Protein AF-A0A8S4S9P0-F1 (afdb_monomer_lite)

Secondary structure (DSSP, 8-state):
-----HHHHHHHHTPPPHHHHHHHHHHHHHHHHHHS-TTSHHHHHHTSPP----SSSPP--HHHHHHHHHHHHHHHHHHHS---------

Organism: NCBI:txid348720

pLDDT: mean 81.53, std 18.72, range [32.44, 96.75]

Foldseek 3Di:
DDDDDPVVVCVVVVPDDPVVVVLVVLLVVVVVLVPDDCPDPVNVVVPDDDPDDDDDDDDCDSVNVNVVSVVVVVVVVVVVPDPDDDDDDD

Sequence (90 aa):
MDKFNNEYIRGTYKVAKIHEKLTESRLRWYGDVMRRDDDYMIKKVMNIEDGKRGRGRPPITWLRTIKNDIIASNTTQETSHNPHGVVQEY

Radius of gyration: 20.0 Å; chains: 1; bounding box: 45×41×63 Å

Structure (mmCIF, N/CA/C/O backbone):
data_AF-A0A8S4S9P0-F1
#
_entry.id   AF-A0A8S4S9P0-F1
#
loop_
_atom_site.group_PDB
_atom_site.id
_atom_site.type_symbol
_atom_site.label_atom_id
_atom_site.label_alt_id
_atom_site.label_comp_id
_atom_site.label_asym_id
_atom_site.label_entity_id
_atom_site.label_seq_id
_atom_site.pdbx_PDB_ins_code
_atom_site.Cartn_x
_atom_site.Cartn_y
_atom_site.Cartn_z
_atom_site.occupancy
_atom_site.B_iso_or_equiv
_atom_site.auth_seq_id
_atom_site.auth_comp_id
_atom_site.auth_asym_id
_atom_site.auth_atom_id
_atom_site.pdbx_PDB_model_num
ATOM 1 N N . MET A 1 1 ? -24.031 24.650 17.541 1.00 68.50 1 MET A N 1
ATOM 2 C CA . MET A 1 1 ? -23.524 23.604 16.629 1.00 68.50 1 MET A CA 1
ATOM 3 C C . MET A 1 1 ? -22.718 22.641 17.467 1.00 68.50 1 MET A C 1
ATOM 5 O O . MET A 1 1 ? -21.627 23.011 17.894 1.00 68.50 1 MET A O 1
ATOM 9 N N . ASP A 1 2 ? -23.272 21.468 17.757 1.00 79.69 2 ASP A N 1
ATOM 10 C CA . ASP A 1 2 ? -22.554 20.452 18.522 1.00 79.69 2 ASP A CA 1
ATOM 11 C C . ASP A 1 2 ? -21.400 19.896 17.692 1.00 79.69 2 ASP A C 1
ATOM 13 O O . ASP A 1 2 ? -21.575 19.412 16.573 1.00 79.69 2 ASP A O 1
ATOM 17 N N . LYS A 1 3 ? -20.189 20.012 18.238 1.00 80.00 3 LYS A N 1
ATOM 18 C CA . LYS A 1 3 ? -18.981 19.417 17.673 1.00 80.00 3 LYS A CA 1
ATOM 19 C C . LYS A 1 3 ? -18.748 18.085 18.366 1.00 80.00 3 LYS A C 1
ATOM 21 O O . LYS A 1 3 ? -18.230 18.044 19.477 1.00 80.00 3 LYS A O 1
ATOM 26 N N . PHE A 1 4 ? -19.100 16.998 17.695 1.00 79.38 4 PHE A N 1
ATOM 27 C CA . PHE A 1 4 ? -18.726 15.661 18.141 1.00 79.38 4 PHE A CA 1
ATOM 28 C C . PHE A 1 4 ? -17.295 15.339 17.707 1.00 79.38 4 PHE A C 1
ATOM 30 O O . PHE A 1 4 ? -16.902 15.600 16.568 1.00 79.38 4 PHE A O 1
ATOM 37 N N . ASN A 1 5 ? -16.509 14.753 18.613 1.00 86.00 5 ASN A N 1
ATOM 38 C CA . ASN A 1 5 ? -15.202 14.204 18.263 1.00 86.00 5 ASN A CA 1
ATOM 39 C C . ASN A 1 5 ? -15.394 12.978 17.345 1.00 86.00 5 ASN A C 1
ATOM 41 O O . ASN A 1 5 ? -16.271 12.145 17.560 1.00 86.00 5 ASN A O 1
ATOM 45 N N . ASN A 1 6 ? -14.543 12.841 16.331 1.00 84.69 6 ASN A N 1
ATOM 46 C CA . ASN A 1 6 ? -14.473 11.677 15.446 1.00 84.69 6 ASN A CA 1
ATOM 47 C C . ASN A 1 6 ? -14.267 10.359 16.224 1.00 84.69 6 ASN A C 1
ATOM 49 O O . ASN A 1 6 ? -14.741 9.309 15.801 1.00 84.69 6 ASN A O 1
ATOM 53 N N . GLU A 1 7 ? -13.596 10.409 17.377 1.00 85.62 7 GLU A N 1
ATOM 54 C CA . GLU A 1 7 ? -13.446 9.254 18.269 1.00 85.62 7 GLU A CA 1
ATOM 55 C C . GLU A 1 7 ? -14.779 8.798 18.872 1.00 85.62 7 GLU A C 1
ATOM 57 O O . GLU A 1 7 ? -15.064 7.603 18.883 1.00 85.62 7 GLU A O 1
ATOM 62 N N . TYR A 1 8 ? -15.634 9.746 19.270 1.00 88.38 8 TYR A N 1
ATOM 63 C CA . TYR A 1 8 ? -16.974 9.451 19.778 1.00 88.38 8 TYR A CA 1
ATOM 64 C C . TYR A 1 8 ? -17.811 8.725 18.718 1.00 88.38 8 TYR A C 1
ATOM 66 O O . TYR A 1 8 ? -18.345 7.651 18.977 1.00 88.38 8 TYR A O 1
ATOM 74 N N . ILE A 1 9 ? -17.826 9.242 17.484 1.00 85.38 9 ILE A N 1
ATOM 75 C CA . ILE A 1 9 ? -18.545 8.623 16.360 1.00 85.38 9 ILE A CA 1
ATOM 76 C C . ILE A 1 9 ? -18.026 7.197 16.106 1.00 85.38 9 ILE A C 1
ATOM 78 O O . ILE A 1 9 ? -18.805 6.251 16.009 1.00 85.38 9 ILE A O 1
ATOM 82 N N . ARG A 1 10 ? -16.706 7.001 16.038 1.00 89.00 10 ARG A N 1
ATOM 83 C CA . ARG A 1 10 ? -16.118 5.669 15.805 1.00 89.00 10 ARG A CA 1
ATOM 84 C C . ARG A 1 10 ? -16.426 4.684 16.925 1.00 89.00 10 ARG A C 1
ATOM 86 O O . ARG A 1 10 ? -16.694 3.527 16.618 1.00 89.00 10 ARG A O 1
ATOM 93 N N . GLY A 1 11 ? -16.419 5.137 18.179 1.00 87.56 11 GLY A N 1
ATOM 94 C CA . GLY A 1 11 ? -16.794 4.327 19.336 1.00 87.56 11 GLY A CA 1
ATOM 95 C C . GLY A 1 11 ? -18.249 3.866 19.266 1.00 87.56 11 GLY A C 1
ATOM 96 O O . GLY A 1 11 ? -18.521 2.679 19.433 1.00 87.56 11 GLY A O 1
ATOM 97 N N . THR A 1 12 ? -19.174 4.770 18.927 1.00 92.00 12 THR A N 1
ATOM 98 C CA . THR A 1 12 ? -20.604 4.448 18.788 1.00 92.00 12 THR A CA 1
ATOM 99 C C . THR A 1 12 ? -20.863 3.453 17.659 1.00 92.00 12 THR A C 1
ATOM 101 O O . THR A 1 12 ? -21.578 2.472 17.849 1.00 92.00 12 THR A O 1
ATOM 104 N N . TYR A 1 13 ? -20.259 3.674 16.490 1.00 86.25 13 TYR A N 1
ATOM 105 C CA . TYR A 1 13 ? -20.499 2.852 15.299 1.00 86.25 13 TYR A CA 1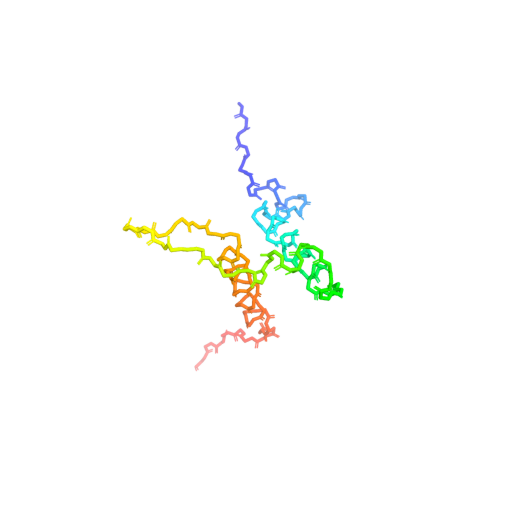
ATOM 106 C C . TYR A 1 13 ? -19.515 1.680 15.145 1.00 86.25 13 TYR A C 1
ATOM 108 O O . TYR A 1 13 ? -19.574 0.962 14.149 1.00 86.25 13 TYR A O 1
ATOM 116 N N . LYS A 1 14 ? -18.603 1.481 16.108 1.00 87.12 14 LYS A N 1
ATOM 117 C CA . LYS A 1 14 ? -17.535 0.462 16.086 1.00 87.12 14 LYS A CA 1
ATOM 118 C C . LYS A 1 14 ? -16.718 0.469 14.782 1.00 87.12 14 LYS A C 1
ATOM 120 O O . LYS A 1 14 ? -16.335 -0.578 14.260 1.00 87.12 14 LYS A O 1
ATOM 125 N N . VAL A 1 15 ? -16.456 1.658 14.237 1.00 87.94 15 VAL A N 1
ATOM 126 C CA . VAL A 1 15 ? -15.730 1.832 12.969 1.00 87.94 15 VAL A CA 1
ATOM 127 C C . VAL A 1 15 ? -14.229 1.954 13.232 1.00 87.94 15 VAL A C 1
ATOM 129 O O . VAL A 1 15 ? -13.785 2.859 13.938 1.00 87.94 15 VAL A O 1
ATOM 132 N N . ALA A 1 16 ? -13.441 1.080 12.599 1.00 87.88 16 ALA A N 1
ATOM 133 C CA . ALA A 1 16 ? -11.976 1.083 12.654 1.00 87.88 16 ALA A CA 1
ATOM 134 C C . ALA A 1 16 ? -11.351 2.409 12.176 1.00 87.88 16 ALA A C 1
ATOM 136 O O . ALA A 1 16 ? -11.965 3.194 11.436 1.00 87.88 16 ALA A O 1
ATOM 137 N N . LYS A 1 17 ? -10.096 2.676 12.560 1.00 89.75 17 LYS A N 1
ATOM 138 C CA . LYS A 1 17 ? -9.370 3.854 12.057 1.00 89.75 17 LYS A CA 1
ATOM 139 C C . LYS A 1 17 ? -9.144 3.720 10.551 1.00 89.75 17 LYS A C 1
ATOM 141 O O . LYS A 1 17 ? -8.896 2.634 10.037 1.00 89.75 17 LYS A O 1
ATOM 146 N N . ILE A 1 18 ? -9.201 4.834 9.814 1.00 89.06 18 ILE A N 1
ATOM 147 C CA . ILE A 1 18 ? -9.002 4.787 8.353 1.00 89.06 18 ILE A CA 1
ATOM 148 C C . ILE A 1 18 ? -7.623 4.216 7.997 1.00 89.06 18 ILE A C 1
ATOM 150 O O . ILE A 1 18 ? -7.502 3.436 7.059 1.00 89.06 18 ILE A O 1
ATOM 154 N N . HIS A 1 19 ? -6.602 4.539 8.796 1.00 88.62 19 HIS A N 1
ATOM 155 C CA . HIS A 1 19 ? -5.258 4.006 8.612 1.00 88.62 19 HIS A CA 1
ATOM 156 C C . HIS A 1 19 ? -5.224 2.477 8.739 1.00 88.62 19 HIS A C 1
ATOM 158 O O . HIS A 1 19 ? -4.598 1.825 7.912 1.00 88.62 19 HIS A O 1
ATOM 164 N N . GLU A 1 20 ? -5.951 1.900 9.702 1.00 90.94 20 GLU A N 1
ATOM 165 C CA . GLU A 1 20 ? -6.050 0.444 9.878 1.00 90.94 20 GLU A CA 1
ATOM 166 C C . GLU A 1 20 ? -6.664 -0.214 8.638 1.00 90.94 20 GLU A C 1
ATOM 168 O O . GLU A 1 20 ? -6.113 -1.180 8.119 1.00 90.94 20 GLU A O 1
ATOM 173 N N . LYS A 1 21 ? -7.740 0.361 8.084 1.00 92.06 21 LYS A N 1
ATOM 174 C CA . LYS A 1 21 ? -8.372 -0.152 6.855 1.00 92.06 21 LYS A CA 1
ATOM 175 C C . LYS A 1 21 ? -7.500 -0.024 5.613 1.00 92.06 21 LYS A C 1
ATOM 177 O O . LYS A 1 21 ? -7.534 -0.898 4.741 1.00 92.06 21 LYS A O 1
ATOM 182 N N . LEU A 1 22 ? -6.704 1.038 5.530 1.00 94.06 22 LEU A N 1
ATOM 183 C CA . LEU A 1 22 ? -5.731 1.204 4.457 1.00 94.06 22 LEU A CA 1
ATOM 184 C C . LEU A 1 22 ? -4.601 0.174 4.575 1.00 94.06 22 LEU A C 1
ATOM 186 O O . LEU A 1 22 ? -4.277 -0.468 3.579 1.00 94.06 22 LEU A O 1
ATOM 190 N N . THR A 1 23 ? -4.047 -0.025 5.773 1.00 95.06 23 THR A N 1
ATOM 191 C CA . THR A 1 23 ? -3.030 -1.051 6.048 1.00 95.06 23 THR A CA 1
ATOM 192 C C . THR A 1 23 ? -3.560 -2.452 5.733 1.00 95.06 23 THR A C 1
ATOM 194 O O . THR A 1 23 ? -2.933 -3.179 4.966 1.00 95.06 23 THR A O 1
ATOM 197 N N . GLU A 1 24 ? -4.756 -2.801 6.213 1.00 94.44 24 GLU A N 1
ATOM 198 C CA . GLU A 1 24 ? -5.416 -4.083 5.929 1.00 94.44 24 GLU A CA 1
ATOM 199 C C . GLU A 1 24 ? -5.574 -4.315 4.417 1.00 94.44 24 GLU A C 1
ATOM 201 O O . GLU A 1 24 ? -5.227 -5.376 3.895 1.00 94.44 24 GLU A O 1
ATOM 206 N N . SER A 1 25 ? -6.040 -3.303 3.681 1.00 95.62 25 SER A N 1
ATOM 207 C CA . SER A 1 25 ? -6.230 -3.405 2.230 1.00 95.62 25 SER A CA 1
ATOM 208 C C . SER A 1 25 ? -4.911 -3.561 1.470 1.00 95.62 25 SER A C 1
ATOM 210 O O . SER A 1 25 ? -4.846 -4.362 0.534 1.00 95.62 25 SER A O 1
ATOM 212 N N . ARG A 1 26 ? -3.852 -2.847 1.882 1.00 95.94 26 ARG A N 1
ATOM 213 C CA . ARG A 1 26 ? -2.511 -2.978 1.288 1.00 95.94 26 ARG A CA 1
ATOM 214 C C . ARG A 1 26 ? -1.924 -4.365 1.524 1.00 95.94 26 ARG A C 1
ATOM 216 O O . ARG A 1 26 ? -1.446 -4.981 0.575 1.00 95.94 26 ARG A O 1
ATOM 223 N N . LEU A 1 27 ? -2.004 -4.874 2.753 1.00 96.25 27 LEU A N 1
ATOM 224 C CA . LEU A 1 27 ? -1.500 -6.205 3.096 1.00 96.25 27 LEU A CA 1
ATOM 225 C C . LEU A 1 27 ? -2.285 -7.313 2.388 1.00 96.25 27 LEU A C 1
ATOM 227 O O . LEU A 1 27 ? -1.680 -8.256 1.879 1.00 96.25 27 LEU A O 1
ATOM 231 N N . ARG A 1 28 ? -3.614 -7.177 2.274 1.00 96.69 28 ARG A N 1
ATOM 232 C CA . ARG A 1 28 ? -4.447 -8.127 1.522 1.00 96.69 28 ARG A CA 1
ATOM 233 C C . ARG A 1 28 ? -4.032 -8.195 0.055 1.00 96.69 28 ARG A C 1
ATOM 235 O O . ARG A 1 28 ? -3.852 -9.290 -0.472 1.00 96.69 28 ARG A O 1
ATOM 242 N N . TRP A 1 29 ? -3.863 -7.037 -0.586 1.00 96.25 29 TRP A N 1
ATOM 243 C CA . TRP A 1 29 ? -3.399 -6.959 -1.971 1.00 96.25 29 TRP A CA 1
ATOM 244 C C . TRP A 1 29 ? -1.996 -7.549 -2.129 1.00 96.25 29 TRP A C 1
ATOM 246 O O . TRP A 1 29 ? -1.776 -8.360 -3.021 1.00 96.25 29 TRP A O 1
ATOM 256 N N . TYR A 1 30 ? -1.065 -7.211 -1.233 1.00 95.69 30 TYR A N 1
ATOM 257 C CA . TYR A 1 30 ? 0.296 -7.742 -1.281 1.00 95.69 30 TYR A CA 1
ATOM 258 C C . TYR A 1 30 ? 0.315 -9.267 -1.160 1.00 95.69 30 TYR A C 1
ATOM 260 O O . TYR A 1 30 ? 0.948 -9.942 -1.969 1.00 95.69 30 TYR A O 1
ATOM 268 N N . GLY A 1 31 ? -0.440 -9.817 -0.206 1.00 95.69 31 GLY A N 1
ATOM 269 C CA . GLY A 1 31 ? -0.595 -11.260 -0.061 1.00 95.69 31 GLY A CA 1
ATOM 270 C C . GLY A 1 31 ? -1.188 -11.913 -1.311 1.00 95.69 31 GLY A C 1
ATOM 271 O O . GLY A 1 31 ? -0.746 -12.994 -1.689 1.00 95.69 31 GLY A O 1
ATOM 272 N N . ASP A 1 32 ? -2.148 -11.261 -1.978 1.00 96.19 32 ASP A N 1
ATOM 273 C CA . ASP A 1 32 ? -2.702 -11.759 -3.243 1.00 96.19 32 ASP A CA 1
ATOM 274 C C . ASP A 1 32 ? -1.647 -11.817 -4.347 1.00 96.19 32 ASP A C 1
ATOM 276 O O . ASP A 1 32 ? -1.515 -12.834 -5.020 1.00 96.19 32 ASP A O 1
ATOM 280 N N . VAL A 1 33 ? -0.839 -10.765 -4.495 1.00 95.38 33 VAL A N 1
ATOM 281 C CA . VAL A 1 33 ? 0.228 -10.750 -5.501 1.00 95.38 33 VAL A CA 1
ATOM 282 C C . VAL A 1 33 ? 1.307 -11.790 -5.195 1.00 95.38 33 VAL A C 1
ATOM 284 O O . VAL A 1 33 ? 1.764 -12.465 -6.113 1.00 95.38 33 VAL A O 1
ATOM 287 N N . MET A 1 34 ? 1.701 -11.960 -3.930 1.00 94.69 34 MET A N 1
ATOM 288 C CA . MET A 1 34 ? 2.739 -12.927 -3.543 1.00 94.69 34 MET A CA 1
ATOM 289 C C . MET A 1 34 ? 2.310 -14.389 -3.720 1.00 94.69 34 MET A C 1
ATOM 291 O O . MET A 1 34 ? 3.165 -15.234 -3.977 1.00 94.69 34 MET A O 1
ATOM 295 N N . ARG A 1 35 ? 1.007 -14.688 -3.616 1.00 96.06 35 ARG A N 1
ATOM 296 C CA . ARG A 1 35 ? 0.454 -16.035 -3.845 1.00 96.06 35 ARG A CA 1
ATOM 297 C C . ARG A 1 35 ? 0.319 -16.416 -5.321 1.00 96.06 35 ARG A C 1
ATOM 299 O O . ARG A 1 35 ? 0.123 -17.591 -5.604 1.00 96.06 35 ARG A O 1
ATOM 306 N N . ARG A 1 36 ? 0.383 -15.456 -6.248 1.00 96.75 36 ARG A N 1
ATOM 307 C CA . ARG A 1 36 ? 0.332 -15.731 -7.693 1.00 96.75 36 ARG A CA 1
ATOM 308 C C . ARG A 1 36 ? 1.650 -16.321 -8.193 1.00 96.75 36 ARG A C 1
ATOM 310 O O . ARG A 1 36 ? 2.685 -16.184 -7.534 1.00 96.75 36 ARG A O 1
ATOM 317 N N . ASP A 1 37 ? 1.598 -16.924 -9.376 1.00 96.31 37 ASP A N 1
ATOM 318 C CA . ASP A 1 37 ? 2.766 -17.479 -10.060 1.00 96.31 37 ASP A CA 1
ATOM 319 C C . ASP A 1 37 ? 3.857 -16.427 -10.269 1.00 96.31 37 ASP A C 1
ATOM 321 O O . ASP A 1 37 ? 3.577 -15.238 -10.444 1.00 96.31 37 ASP A O 1
ATOM 325 N N . ASP A 1 38 ? 5.111 -16.871 -10.310 1.00 93.62 38 ASP A N 1
ATOM 326 C CA . ASP A 1 38 ? 6.260 -15.998 -10.583 1.00 93.62 38 ASP A CA 1
ATOM 327 C C . ASP A 1 38 ? 6.197 -15.379 -11.982 1.00 93.62 38 ASP A C 1
ATOM 329 O O . ASP A 1 38 ? 6.764 -14.310 -12.222 1.00 93.62 38 ASP A O 1
ATOM 333 N N . ASP A 1 39 ? 5.425 -15.994 -12.884 1.00 95.38 39 ASP A N 1
ATOM 334 C CA . ASP A 1 39 ? 5.160 -15.447 -14.203 1.00 95.38 39 ASP A CA 1
ATOM 335 C C . ASP A 1 39 ? 4.178 -14.266 -14.221 1.00 95.38 39 ASP A C 1
ATOM 337 O O . ASP A 1 39 ? 4.115 -13.519 -15.204 1.00 95.38 39 ASP A O 1
ATOM 341 N N . TYR A 1 40 ? 3.468 -14.025 -13.116 1.00 96.56 40 TYR A N 1
ATOM 342 C CA . TYR A 1 40 ? 2.542 -12.911 -12.993 1.00 96.56 40 TYR A CA 1
ATOM 343 C C . TYR A 1 40 ? 3.271 -11.567 -13.069 1.00 96.56 40 TYR A C 1
ATOM 345 O O . TYR A 1 40 ? 4.149 -11.257 -12.260 1.00 96.56 40 TYR A O 1
ATOM 353 N N . MET A 1 41 ? 2.856 -10.718 -14.013 1.00 96.00 41 MET A N 1
ATOM 354 C CA . MET A 1 41 ? 3.556 -9.470 -14.336 1.00 96.00 41 MET A CA 1
ATOM 355 C C . MET A 1 41 ? 3.814 -8.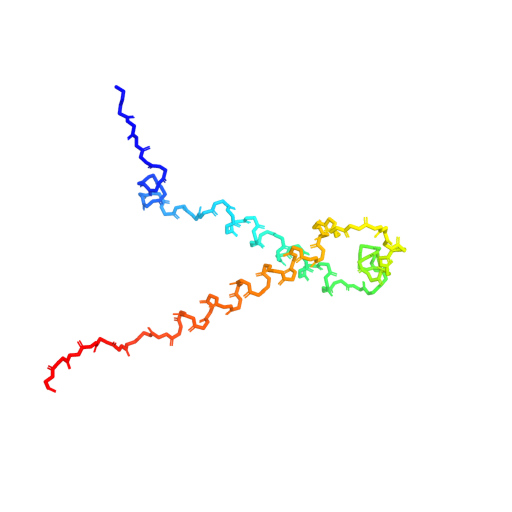572 -13.122 1.00 96.00 41 MET A C 1
ATOM 357 O O . MET A 1 41 ? 4.915 -8.052 -12.972 1.00 96.00 41 MET A O 1
ATOM 361 N N . ILE A 1 42 ? 2.831 -8.404 -12.229 1.00 93.75 42 ILE A N 1
ATOM 362 C CA . ILE A 1 42 ? 2.999 -7.536 -11.052 1.00 93.75 42 ILE A CA 1
ATOM 363 C C . ILE A 1 42 ? 4.014 -8.135 -10.074 1.00 93.75 42 ILE A C 1
ATOM 365 O O . ILE A 1 42 ? 4.796 -7.391 -9.486 1.00 93.75 42 ILE A O 1
ATOM 369 N N . LYS A 1 43 ? 4.043 -9.467 -9.921 1.00 94.75 43 LYS A N 1
ATOM 370 C CA . LYS A 1 43 ? 5.020 -10.150 -9.066 1.00 94.75 43 LYS A CA 1
ATOM 371 C C . LYS A 1 43 ? 6.433 -9.992 -9.630 1.00 94.75 43 LYS A C 1
ATOM 373 O O . LYS A 1 43 ? 7.329 -9.619 -8.880 1.00 94.75 43 LYS A O 1
ATOM 378 N N . LYS A 1 44 ? 6.606 -10.129 -10.954 1.00 94.44 44 LYS A N 1
ATOM 379 C CA . LYS A 1 44 ? 7.880 -9.822 -11.635 1.00 94.44 44 LYS A CA 1
ATOM 380 C C . LYS A 1 44 ? 8.327 -8.393 -11.376 1.00 94.44 44 LYS A C 1
ATOM 382 O O . LYS A 1 44 ? 9.446 -8.194 -10.926 1.00 94.44 44 LYS A O 1
ATOM 387 N N . VAL A 1 45 ? 7.451 -7.414 -11.614 1.00 91.56 45 VAL A N 1
ATOM 388 C CA . VAL A 1 45 ? 7.766 -5.991 -11.413 1.00 91.56 45 VAL A CA 1
ATOM 389 C C . VAL A 1 45 ? 8.143 -5.699 -9.961 1.00 91.56 45 VAL A C 1
ATOM 391 O O . VAL A 1 45 ? 9.059 -4.920 -9.725 1.00 91.56 45 VAL A O 1
ATOM 394 N N . MET A 1 46 ? 7.495 -6.346 -8.988 1.00 88.69 46 MET A N 1
ATOM 395 C CA . MET A 1 46 ? 7.852 -6.188 -7.573 1.00 88.69 46 MET A CA 1
ATOM 396 C C . MET A 1 46 ? 9.243 -6.725 -7.218 1.00 88.69 46 MET A C 1
ATOM 398 O O . MET A 1 46 ? 9.821 -6.265 -6.237 1.00 88.69 46 MET A O 1
ATOM 402 N N . ASN A 1 47 ? 9.763 -7.673 -7.998 1.00 87.06 47 ASN A N 1
ATOM 403 C CA . ASN A 1 47 ? 11.080 -8.275 -7.798 1.00 87.06 47 ASN A CA 1
ATOM 404 C C . ASN A 1 47 ? 12.195 -7.565 -8.583 1.00 87.06 47 ASN A C 1
ATOM 406 O O . ASN A 1 47 ? 13.356 -7.946 -8.459 1.00 87.06 47 ASN A O 1
ATOM 410 N N . ILE A 1 48 ? 11.869 -6.554 -9.393 1.00 87.94 48 ILE A N 1
ATOM 411 C CA . ILE A 1 48 ? 12.875 -5.750 -10.091 1.00 87.94 48 ILE A CA 1
ATOM 412 C C . ILE A 1 48 ? 13.598 -4.873 -9.067 1.00 87.94 48 ILE A C 1
ATOM 414 O O . ILE A 1 48 ? 12.971 -4.235 -8.221 1.00 87.94 48 ILE A O 1
ATOM 418 N N . GLU A 1 49 ? 14.927 -4.828 -9.155 1.00 82.00 49 GLU A N 1
ATOM 419 C CA . GLU A 1 49 ? 15.729 -3.961 -8.301 1.00 82.00 49 GLU A CA 1
ATOM 420 C C . GLU A 1 49 ? 15.407 -2.483 -8.542 1.00 82.00 49 GLU A C 1
ATOM 422 O O . GLU A 1 49 ? 15.290 -2.012 -9.678 1.00 82.00 49 GLU A O 1
ATOM 427 N N . ASP A 1 50 ? 15.315 -1.726 -7.449 1.00 79.44 50 ASP A N 1
ATOM 428 C CA . ASP A 1 50 ? 15.237 -0.273 -7.525 1.00 79.44 50 ASP A CA 1
ATOM 429 C C . ASP A 1 50 ? 16.484 0.258 -8.256 1.00 79.44 50 ASP A C 1
ATOM 431 O O . ASP A 1 50 ? 17.617 -0.029 -7.863 1.00 79.44 50 ASP A O 1
ATOM 435 N N . GLY A 1 51 ? 16.279 1.074 -9.292 1.00 81.12 51 GLY A N 1
ATOM 436 C CA . GLY A 1 51 ? 17.369 1.700 -10.039 1.00 81.12 51 GLY A CA 1
ATOM 437 C C . GLY A 1 51 ? 18.284 2.589 -9.181 1.00 81.12 51 GLY A C 1
ATOM 438 O O . GLY A 1 51 ? 18.045 2.849 -7.997 1.00 81.12 51 GLY A O 1
ATOM 439 N N . LYS A 1 52 ? 19.357 3.103 -9.800 1.00 82.00 52 LYS A N 1
ATOM 440 C CA . LYS A 1 52 ? 20.383 3.910 -9.119 1.00 82.00 52 LYS A CA 1
ATOM 441 C C . LYS A 1 52 ? 19.757 5.083 -8.352 1.00 82.00 52 LYS A C 1
ATOM 443 O O . LYS A 1 52 ? 19.154 5.981 -8.937 1.00 82.00 52 LYS A O 1
ATOM 448 N N . ARG A 1 53 ? 19.937 5.087 -7.029 1.00 80.38 53 ARG A N 1
ATOM 449 C CA . ARG A 1 53 ? 19.390 6.123 -6.145 1.00 80.38 53 ARG A CA 1
ATOM 450 C C . ARG A 1 53 ? 20.197 7.420 -6.256 1.00 80.38 53 ARG A C 1
ATOM 452 O O . ARG A 1 53 ? 21.427 7.399 -6.266 1.00 80.38 53 ARG A O 1
ATOM 459 N N . GLY A 1 54 ? 19.489 8.546 -6.339 1.00 85.50 54 GLY A N 1
ATOM 460 C CA . GLY A 1 54 ? 20.082 9.884 -6.285 1.00 85.50 54 GLY A CA 1
ATOM 461 C C . GLY A 1 54 ? 20.563 10.268 -4.879 1.00 85.50 54 GLY A C 1
ATOM 462 O O . GLY A 1 54 ? 20.453 9.495 -3.928 1.00 85.50 54 GLY A O 1
ATOM 463 N N . ARG A 1 55 ? 21.089 11.490 -4.740 1.00 89.38 55 ARG A N 1
ATOM 464 C CA . ARG A 1 55 ? 21.458 12.063 -3.433 1.00 89.38 55 ARG A CA 1
ATOM 465 C C . ARG A 1 55 ? 20.206 12.484 -2.651 1.00 89.38 55 ARG A C 1
ATOM 467 O O . ARG A 1 55 ? 19.266 13.010 -3.237 1.00 89.38 55 ARG A O 1
ATOM 474 N N . GLY A 1 56 ? 20.236 12.316 -1.328 1.00 88.81 56 GLY A N 1
ATOM 475 C CA . GLY A 1 56 ? 19.168 12.735 -0.410 1.00 88.81 56 GLY A CA 1
ATOM 476 C C . GLY A 1 56 ? 18.385 11.573 0.208 1.00 88.81 56 GLY A C 1
ATOM 477 O O . GLY A 1 56 ? 18.703 10.403 -0.002 1.00 88.81 56 GLY A O 1
ATOM 478 N N . ARG A 1 57 ? 17.362 11.896 1.011 1.00 88.19 57 ARG A N 1
ATOM 479 C CA . ARG A 1 57 ? 16.495 10.893 1.647 1.00 88.19 57 ARG A CA 1
ATOM 480 C C . ARG A 1 57 ? 15.650 10.198 0.572 1.00 88.19 57 ARG A C 1
ATOM 482 O O . ARG A 1 57 ? 14.894 10.883 -0.114 1.00 88.19 57 ARG A O 1
ATOM 489 N N . PRO A 1 58 ? 15.697 8.859 0.458 1.00 80.31 58 PRO A N 1
ATOM 490 C CA . PRO A 1 58 ? 14.872 8.157 -0.513 1.00 80.31 58 PRO A CA 1
ATOM 491 C C . PRO A 1 58 ? 13.376 8.386 -0.246 1.00 80.31 58 PRO A C 1
ATOM 493 O O . PRO A 1 58 ? 12.959 8.323 0.927 1.00 80.31 58 PRO A O 1
ATOM 496 N N . PRO A 1 59 ? 12.556 8.595 -1.295 1.00 83.44 59 PRO A N 1
ATOM 497 C CA . PRO A 1 59 ? 11.107 8.668 -1.152 1.00 83.44 59 PRO A CA 1
ATOM 498 C C . PRO A 1 59 ? 10.564 7.379 -0.525 1.00 83.44 59 PRO A C 1
ATOM 500 O O . PRO A 1 59 ? 11.202 6.324 -0.561 1.00 83.44 59 PRO A O 1
ATOM 503 N N . ILE A 1 60 ? 9.400 7.464 0.125 1.00 86.69 60 ILE A N 1
ATOM 504 C CA . ILE A 1 60 ? 8.723 6.263 0.624 1.00 86.69 60 ILE A CA 1
ATOM 505 C C . ILE A 1 60 ? 8.268 5.458 -0.589 1.00 86.69 60 ILE A C 1
ATOM 507 O O . ILE A 1 60 ? 7.394 5.893 -1.329 1.00 86.69 60 ILE A O 1
ATOM 511 N N . THR A 1 61 ? 8.900 4.304 -0.792 1.00 88.06 61 THR A N 1
ATOM 512 C CA . THR A 1 61 ? 8.501 3.351 -1.824 1.00 88.06 61 THR A CA 1
ATOM 513 C C . THR A 1 61 ? 7.351 2.490 -1.325 1.00 88.06 61 THR A C 1
ATOM 515 O O . THR A 1 61 ? 7.170 2.297 -0.121 1.00 88.06 61 THR A O 1
ATOM 518 N N . TRP A 1 62 ? 6.592 1.928 -2.263 1.00 88.75 62 TRP A N 1
ATOM 519 C CA . TRP A 1 62 ? 5.491 1.017 -1.963 1.00 88.75 62 TRP A CA 1
ATOM 520 C C . TRP A 1 62 ? 5.930 -0.172 -1.097 1.00 88.75 62 TRP A C 1
ATOM 522 O O . TRP A 1 62 ? 5.332 -0.440 -0.056 1.00 88.75 62 TRP A O 1
ATOM 532 N N . LEU A 1 63 ? 7.044 -0.818 -1.463 1.00 90.06 63 LEU A N 1
ATOM 533 C CA . LEU A 1 63 ? 7.627 -1.914 -0.686 1.00 90.06 63 LEU A CA 1
ATOM 534 C C . LEU A 1 63 ? 8.060 -1.469 0.717 1.00 90.06 63 LEU A C 1
ATOM 536 O O . LEU A 1 63 ? 7.896 -2.227 1.670 1.00 90.06 63 LEU A O 1
ATOM 540 N N . ARG A 1 64 ? 8.579 -0.241 0.881 1.00 91.19 64 ARG A N 1
ATOM 541 C CA . ARG A 1 64 ? 8.907 0.300 2.210 1.00 91.19 64 ARG A CA 1
ATOM 542 C C . ARG A 1 64 ? 7.652 0.475 3.065 1.00 91.19 64 ARG A C 1
ATOM 544 O O . ARG A 1 64 ? 7.682 0.129 4.241 1.00 91.19 64 ARG A O 1
ATOM 551 N N . THR A 1 65 ? 6.557 0.963 2.485 1.00 93.69 65 THR A N 1
ATOM 552 C CA . THR A 1 65 ? 5.267 1.078 3.184 1.00 93.69 65 THR A CA 1
ATOM 553 C C . THR A 1 65 ? 4.743 -0.286 3.618 1.00 93.69 65 THR A C 1
ATOM 555 O O . THR A 1 65 ? 4.410 -0.448 4.786 1.00 93.69 65 THR A O 1
ATOM 558 N N . ILE A 1 66 ? 4.746 -1.283 2.726 1.00 94.00 66 ILE A N 1
ATOM 559 C CA . ILE A 1 66 ? 4.300 -2.647 3.052 1.00 94.00 66 ILE A CA 1
ATOM 560 C C . ILE A 1 66 ? 5.154 -3.257 4.166 1.00 94.00 66 ILE A C 1
ATOM 562 O O . ILE A 1 66 ? 4.611 -3.846 5.095 1.00 94.00 66 ILE A O 1
ATOM 566 N N . LYS A 1 67 ? 6.482 -3.093 4.121 1.00 93.06 67 LYS A N 1
ATOM 567 C CA . LYS A 1 67 ? 7.367 -3.571 5.196 1.00 93.06 67 LYS A CA 1
ATOM 568 C C . LYS A 1 67 ? 6.992 -2.958 6.544 1.00 93.06 67 LYS A C 1
ATOM 570 O O . LYS A 1 67 ? 6.890 -3.682 7.528 1.00 93.06 67 LYS A O 1
ATOM 575 N N . ASN A 1 68 ? 6.736 -1.652 6.579 1.00 94.06 68 ASN A N 1
ATOM 576 C CA . ASN A 1 68 ? 6.301 -0.975 7.799 1.00 94.06 68 ASN A CA 1
ATOM 577 C C . ASN A 1 68 ? 4.928 -1.470 8.275 1.00 94.06 68 ASN A C 1
ATOM 579 O O . ASN A 1 68 ? 4.738 -1.647 9.473 1.00 94.06 68 ASN A O 1
ATOM 583 N N . ASP A 1 69 ? 3.993 -1.718 7.356 1.00 94.94 69 ASP A N 1
ATOM 584 C CA . ASP A 1 69 ? 2.674 -2.270 7.674 1.00 94.94 69 ASP A CA 1
ATOM 585 C C . ASP A 1 69 ? 2.767 -3.668 8.297 1.00 94.94 69 ASP A C 1
ATOM 587 O O . ASP A 1 69 ? 2.099 -3.926 9.293 1.00 94.94 69 ASP A O 1
ATOM 591 N N . ILE A 1 70 ? 3.617 -4.545 7.747 1.00 94.31 70 ILE A N 1
ATOM 592 C CA . ILE A 1 70 ? 3.864 -5.894 8.286 1.00 94.31 70 ILE A CA 1
ATOM 593 C C . ILE A 1 70 ? 4.457 -5.806 9.697 1.00 94.31 70 ILE A C 1
ATOM 595 O O . ILE A 1 70 ? 4.036 -6.525 10.601 1.00 94.31 70 ILE A O 1
ATOM 599 N N . ILE A 1 71 ? 5.423 -4.907 9.909 1.00 94.56 71 ILE A N 1
ATOM 600 C CA . ILE A 1 71 ? 6.016 -4.687 11.235 1.00 94.56 71 ILE A CA 1
ATOM 601 C C . ILE A 1 71 ? 4.937 -4.211 12.213 1.00 94.56 71 ILE A C 1
ATOM 603 O O . ILE A 1 71 ? 4.772 -4.802 13.277 1.00 94.56 71 ILE A O 1
ATOM 607 N N . ALA A 1 72 ? 4.150 -3.205 11.827 1.00 89.88 72 ALA A N 1
ATOM 608 C CA . ALA A 1 72 ? 3.080 -2.668 12.660 1.00 89.88 72 ALA A CA 1
ATOM 609 C C . ALA A 1 72 ? 2.006 -3.722 12.991 1.00 89.88 72 ALA A C 1
ATOM 611 O O . ALA A 1 72 ? 1.525 -3.770 14.126 1.00 89.88 72 ALA A O 1
ATOM 612 N N . SER A 1 73 ? 1.651 -4.599 12.043 1.00 86.06 73 SER A N 1
ATOM 613 C CA . SER A 1 73 ? 0.690 -5.677 12.298 1.00 86.06 73 SER A CA 1
ATOM 614 C C . SER A 1 73 ? 1.238 -6.725 13.266 1.00 86.06 73 SER A C 1
ATOM 616 O O . SER A 1 73 ? 0.508 -7.165 14.150 1.00 86.06 73 SER A O 1
ATOM 618 N N . ASN A 1 74 ? 2.519 -7.087 13.148 1.00 79.44 74 ASN A N 1
ATOM 619 C CA . ASN A 1 74 ? 3.144 -8.106 13.997 1.00 79.44 74 ASN A CA 1
ATOM 620 C C . ASN A 1 74 ? 3.344 -7.612 15.438 1.00 79.44 74 ASN A C 1
ATOM 622 O O . ASN A 1 74 ? 3.023 -8.331 16.379 1.00 79.44 74 ASN A O 1
ATOM 626 N N . THR A 1 75 ? 3.769 -6.359 15.627 1.00 68.94 75 THR A N 1
ATOM 627 C CA . THR A 1 75 ? 3.894 -5.743 16.962 1.00 68.94 75 THR A CA 1
ATOM 628 C C . THR A 1 75 ? 2.544 -5.642 17.687 1.00 68.94 75 THR A C 1
ATOM 630 O O . THR A 1 75 ? 2.477 -5.750 18.911 1.00 68.94 75 THR A O 1
ATOM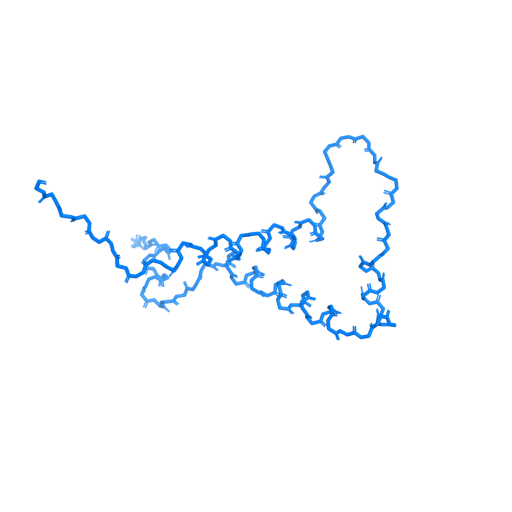 633 N N . THR A 1 76 ? 1.442 -5.492 16.943 1.00 59.56 76 THR A N 1
ATOM 634 C CA . THR A 1 76 ? 0.092 -5.470 17.529 1.00 59.56 76 THR A CA 1
ATOM 635 C C . THR A 1 76 ? -0.321 -6.844 18.081 1.00 59.56 76 THR A C 1
ATOM 637 O O . THR A 1 76 ? -1.033 -6.904 19.083 1.00 59.56 76 THR A O 1
ATOM 640 N N . GLN A 1 77 ? 0.152 -7.952 17.489 1.00 54.69 77 GLN A N 1
ATOM 641 C CA . GLN A 1 77 ?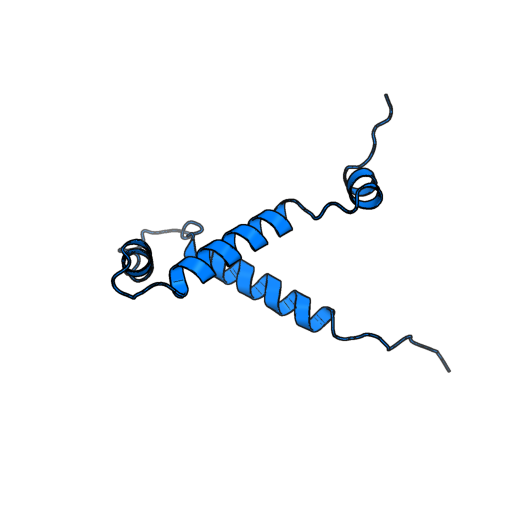 -0.189 -9.300 17.962 1.00 54.69 77 GLN A CA 1
ATOM 642 C C . GLN A 1 77 ? 0.482 -9.651 19.298 1.00 54.69 77 GLN A C 1
ATOM 644 O O . GLN A 1 77 ? -0.191 -10.205 20.167 1.00 54.69 77 GLN A O 1
ATOM 649 N N . GLU A 1 78 ? 1.740 -9.250 19.516 1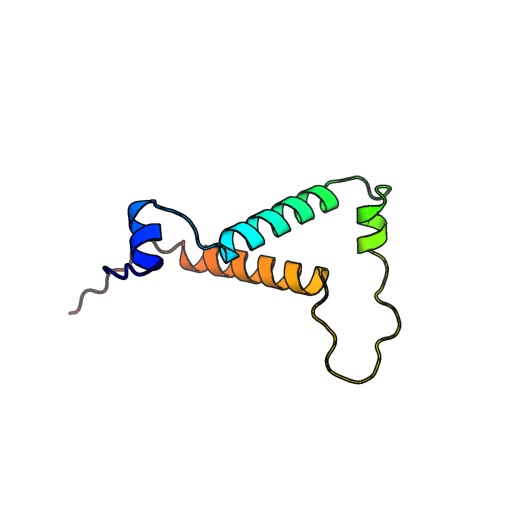.00 49.47 78 GLU A N 1
ATOM 650 C CA . GLU A 1 78 ? 2.450 -9.485 20.788 1.00 49.47 78 GLU A CA 1
ATOM 651 C C . GLU A 1 78 ? 1.813 -8.741 21.971 1.00 49.47 78 GLU A C 1
ATOM 653 O O . GLU A 1 78 ? 1.770 -9.260 23.082 1.00 49.47 78 GLU A O 1
ATOM 658 N N . THR A 1 79 ? 1.225 -7.564 21.731 1.00 46.19 79 THR A N 1
ATOM 659 C CA . THR A 1 79 ? 0.508 -6.815 22.781 1.00 46.19 79 THR A CA 1
ATOM 660 C C . THR A 1 79 ? -0.890 -7.393 23.059 1.00 46.19 79 THR A C 1
ATOM 662 O O . THR A 1 79 ? -1.448 -7.182 24.132 1.00 46.19 79 THR A O 1
ATOM 665 N N . SER A 1 80 ? -1.464 -8.165 22.126 1.00 43.09 80 SER A N 1
ATOM 666 C CA . SER A 1 80 ? -2.805 -8.758 22.265 1.00 43.09 80 SER A CA 1
ATOM 667 C C . SER A 1 80 ? -2.838 -10.133 22.952 1.00 43.09 80 SER A C 1
ATOM 669 O O . SER A 1 80 ? -3.921 -10.614 23.277 1.00 43.09 80 SER A O 1
ATOM 671 N N . HIS A 1 81 ? -1.680 -10.759 23.207 1.00 40.66 81 HIS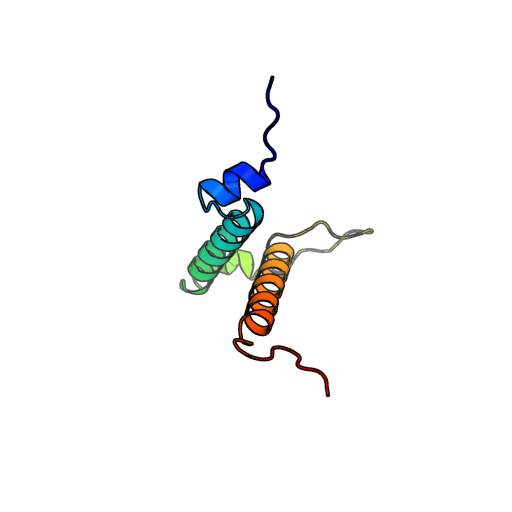 A N 1
ATOM 672 C CA . HIS A 1 81 ? -1.589 -12.083 23.843 1.00 40.66 81 HIS A CA 1
ATOM 673 C C . HIS A 1 81 ? -1.349 -12.041 25.366 1.00 40.66 81 HIS A C 1
ATOM 675 O O . HIS A 1 81 ? -0.870 -13.013 25.940 1.00 40.66 81 HIS A O 1
ATOM 681 N N . ASN A 1 82 ? -1.719 -10.956 26.056 1.00 41.06 82 ASN A N 1
ATOM 682 C CA . ASN A 1 82 ? -1.819 -10.977 27.518 1.00 41.06 82 ASN A CA 1
ATOM 683 C C . ASN A 1 82 ? -3.267 -10.768 27.992 1.00 41.06 82 ASN A C 1
ATOM 685 O O . ASN A 1 82 ? -3.656 -9.635 28.281 1.00 41.06 82 ASN A O 1
ATOM 689 N N . PRO A 1 83 ? -4.077 -11.836 28.109 1.00 41.66 83 PRO A N 1
ATOM 690 C CA . PRO A 1 83 ? -5.357 -11.782 28.783 1.00 41.66 83 PRO A CA 1
ATOM 691 C C . PRO A 1 83 ? -5.224 -12.399 30.183 1.00 41.66 83 PRO A C 1
ATOM 693 O O . PRO A 1 83 ? -5.835 -13.423 30.432 1.00 41.66 83 PRO A O 1
ATOM 696 N N . HIS A 1 84 ? -4.376 -11.858 31.065 1.00 37.38 84 HIS A N 1
ATOM 697 C CA . HIS A 1 84 ? -4.566 -11.810 32.528 1.00 37.38 84 HIS A CA 1
ATOM 698 C C . HIS A 1 84 ? -3.244 -11.478 33.230 1.00 37.38 84 HIS A C 1
ATOM 700 O O . HIS A 1 84 ? -2.321 -12.282 33.287 1.00 37.38 84 HIS A O 1
ATOM 706 N N . GLY A 1 85 ? -3.203 -10.307 33.856 1.00 36.16 85 GLY A N 1
ATOM 707 C CA . GLY A 1 85 ? -2.124 -9.900 34.748 1.00 36.16 85 GLY A CA 1
ATOM 708 C C . GLY A 1 85 ? -2.472 -8.584 35.419 1.00 36.16 85 GLY A C 1
ATOM 709 O O . GLY A 1 85 ? -1.743 -7.608 35.289 1.00 36.16 85 GLY A O 1
ATOM 710 N N . VAL A 1 86 ? -3.648 -8.540 36.050 1.00 37.19 86 VAL A N 1
ATOM 711 C CA . VAL A 1 86 ? -4.017 -7.450 36.952 1.00 37.19 86 VAL A CA 1
ATOM 712 C C . VAL A 1 86 ? -3.017 -7.468 38.103 1.00 37.19 86 VAL A C 1
ATOM 714 O O . VAL A 1 86 ? -2.855 -8.480 38.780 1.00 37.19 86 VAL A O 1
ATOM 717 N N . VAL A 1 87 ? -2.332 -6.342 38.270 1.00 39.38 87 VAL A N 1
ATOM 718 C CA . VAL A 1 87 ? -1.605 -5.979 39.481 1.00 39.38 87 VAL A CA 1
ATOM 719 C C . VAL A 1 87 ? -2.519 -6.129 40.695 1.00 39.38 87 VAL A C 1
ATOM 721 O O . VAL A 1 87 ? -3.624 -5.592 40.708 1.00 39.38 87 VAL A O 1
ATOM 724 N N . GLN A 1 88 ? -2.053 -6.811 41.734 1.00 32.44 88 GLN A N 1
ATOM 725 C CA . GLN A 1 88 ? -2.583 -6.589 43.070 1.00 32.44 88 GLN A CA 1
ATOM 726 C C . GLN A 1 88 ? -1.412 -6.526 44.043 1.00 32.44 88 GLN A C 1
ATOM 728 O O . GLN A 1 88 ? -0.633 -7.468 44.169 1.00 32.44 88 GLN A O 1
ATOM 733 N N . GLU A 1 89 ? -1.274 -5.340 44.629 1.00 35.47 89 GLU A N 1
ATOM 734 C CA . GLU A 1 89 ? -0.413 -5.020 45.760 1.00 35.47 89 GLU A CA 1
ATOM 735 C C . GLU A 1 89 ? -0.660 -5.995 46.917 1.00 35.47 89 GLU A C 1
ATOM 737 O O . GLU A 1 89 ? -1.820 -6.230 47.256 1.00 35.47 89 GLU A O 1
ATOM 742 N N . TYR A 1 90 ? 0.424 -6.511 47.506 1.00 38.47 90 TYR A N 1
ATOM 743 C CA . TYR A 1 90 ? 0.713 -6.582 48.947 1.00 38.47 90 TYR A CA 1
ATOM 744 C C . TYR A 1 90 ? 2.228 -6.711 49.135 1.00 38.47 90 TYR A C 1
ATOM 746 O O . TYR A 1 90 ? 2.857 -7.446 48.338 1.00 38.47 90 TYR A O 1
#